Protein AF-A0A348WJP6-F1 (afdb_monomer_lite)

Structure (mmCIF, N/CA/C/O backbone):
data_AF-A0A348WJP6-F1
#
_entry.id   AF-A0A348WJP6-F1
#
loop_
_atom_site.group_PDB
_atom_site.id
_atom_site.type_symbol
_atom_site.label_atom_id
_atom_site.label_alt_id
_atom_site.label_comp_id
_atom_site.label_asym_id
_atom_site.label_entity_id
_atom_site.label_seq_id
_atom_site.pdbx_PDB_ins_code
_atom_site.Cartn_x
_atom_site.Cartn_y
_atom_site.Cartn_z
_atom_site.occupancy
_atom_site.B_iso_or_equiv
_atom_site.auth_seq_id
_atom_site.auth_comp_id
_atom_site.auth_asym_id
_atom_site.auth_atom_id
_atom_site.pdbx_PDB_model_num
ATOM 1 N N . MET A 1 1 ? -25.551 71.696 68.603 1.00 40.72 1 MET A N 1
ATOM 2 C CA . MET A 1 1 ? -26.224 71.829 67.290 1.00 40.72 1 MET A CA 1
ATOM 3 C C . MET A 1 1 ? -25.153 71.958 66.211 1.00 40.72 1 MET A C 1
ATOM 5 O O . MET A 1 1 ? -24.227 72.723 66.429 1.00 40.72 1 MET A O 1
ATOM 9 N N . SER A 1 2 ? -25.320 71.243 65.086 1.00 38.78 2 SER A N 1
ATOM 10 C CA . SER A 1 2 ? -24.486 71.235 63.856 1.00 38.78 2 SER A CA 1
ATOM 11 C C . SER A 1 2 ? -23.159 70.443 63.947 1.00 38.78 2 SER A C 1
ATOM 13 O O . SER A 1 2 ? -22.250 70.861 64.647 1.00 38.78 2 SER A O 1
ATOM 15 N N . ASN A 1 3 ? -23.110 69.183 63.471 1.00 37.75 3 ASN A N 1
ATOM 16 C CA . ASN A 1 3 ? -22.745 68.707 62.107 1.00 37.75 3 ASN A CA 1
ATOM 17 C C . ASN A 1 3 ? -21.237 68.905 61.794 1.00 37.75 3 ASN A C 1
ATOM 19 O O . ASN A 1 3 ? -20.734 70.009 61.925 1.00 37.75 3 ASN A O 1
ATOM 23 N N . LYS A 1 4 ? -20.449 67.917 61.336 1.00 40.78 4 LYS A N 1
ATOM 24 C CA . LYS A 1 4 ? -20.684 67.044 60.173 1.00 40.78 4 LYS A CA 1
ATOM 25 C C . LYS A 1 4 ? -19.886 65.731 60.226 1.00 40.78 4 LYS A C 1
ATOM 27 O O . LYS A 1 4 ? -18.738 65.683 60.654 1.00 40.78 4 LYS A O 1
ATOM 32 N N . THR A 1 5 ? -20.540 64.714 59.685 1.00 41.31 5 THR A N 1
ATOM 33 C CA . THR A 1 5 ? -20.134 63.339 59.389 1.00 41.31 5 THR A CA 1
ATOM 34 C C . THR A 1 5 ? -19.024 63.260 58.331 1.00 41.31 5 THR A C 1
ATOM 36 O O . THR A 1 5 ? -19.111 63.908 57.289 1.00 41.31 5 THR A O 1
ATOM 39 N N . VAL A 1 6 ? -18.017 62.416 58.568 1.00 42.09 6 VAL A N 1
ATOM 40 C CA . VAL A 1 6 ? -17.007 61.996 57.582 1.00 42.09 6 VAL A CA 1
ATOM 41 C C . VAL A 1 6 ? -17.571 60.805 56.801 1.00 42.09 6 VAL A C 1
ATOM 43 O O . VAL A 1 6 ? -17.896 59.779 57.393 1.00 42.09 6 VAL A O 1
ATOM 46 N N . SER A 1 7 ? -17.724 60.945 55.481 1.00 39.12 7 SER A N 1
ATOM 47 C CA . SER A 1 7 ? -18.089 59.835 54.588 1.00 39.12 7 SER A CA 1
ATOM 48 C C . SER A 1 7 ? -16.844 59.028 54.230 1.00 39.12 7 SER A C 1
ATOM 50 O O . SER A 1 7 ? -15.931 59.544 53.590 1.00 39.12 7 SER A O 1
ATOM 52 N N . ILE A 1 8 ? -16.817 57.760 54.636 1.00 44.62 8 ILE A N 1
ATOM 53 C CA . ILE A 1 8 ? -15.826 56.771 54.205 1.00 44.62 8 ILE A CA 1
ATOM 54 C C . ILE A 1 8 ? -16.358 56.129 52.920 1.00 44.62 8 ILE A C 1
ATOM 56 O O . ILE A 1 8 ? -17.394 55.467 52.932 1.00 44.62 8 ILE A O 1
ATOM 60 N N . PHE A 1 9 ? -15.658 56.339 51.805 1.00 39.28 9 PHE A N 1
ATOM 61 C CA . PHE A 1 9 ? -15.912 55.627 50.554 1.00 39.28 9 PHE A CA 1
ATOM 62 C C . PHE A 1 9 ? -15.409 54.182 50.680 1.00 39.28 9 PHE A C 1
ATOM 64 O O . PHE A 1 9 ? -14.205 53.937 50.722 1.00 39.28 9 PHE A O 1
ATOM 71 N N . LEU A 1 10 ? -16.333 53.220 50.728 1.00 41.59 10 LEU A N 1
ATOM 72 C CA . LEU A 1 10 ? -16.047 51.809 50.471 1.00 41.59 10 LEU A CA 1
ATOM 73 C C . LEU A 1 10 ? -15.935 51.600 48.956 1.00 41.59 10 LEU A C 1
ATOM 75 O O . LEU A 1 10 ? -16.920 51.731 48.233 1.00 41.59 10 LEU A O 1
ATOM 79 N N . ILE A 1 11 ? -14.737 51.263 48.482 1.00 42.12 11 ILE A N 1
ATOM 80 C CA . ILE A 1 11 ? -14.519 50.741 47.130 1.00 42.12 11 ILE A CA 1
ATOM 81 C C . ILE A 1 11 ? -14.839 49.238 47.177 1.00 42.12 11 ILE A C 1
ATOM 83 O O . ILE A 1 11 ? -14.175 48.518 47.927 1.00 42.12 11 ILE A O 1
ATOM 87 N N . PRO A 1 12 ? -15.811 48.717 46.408 1.00 44.50 12 PRO A N 1
ATOM 88 C CA . PRO A 1 12 ? -15.957 47.279 46.268 1.00 44.50 12 PRO A CA 1
ATOM 89 C C . PRO A 1 12 ? -14.824 46.753 45.381 1.00 44.50 12 PRO A C 1
ATOM 91 O O . PRO A 1 12 ? -14.693 47.140 44.220 1.00 44.50 12 PRO A O 1
ATOM 94 N N . ALA A 1 13 ? -14.010 45.852 45.929 1.00 42.88 13 ALA A N 1
ATOM 95 C CA . ALA A 1 13 ? -13.076 45.047 45.159 1.00 42.88 13 ALA A CA 1
ATOM 96 C C . ALA A 1 13 ? -13.873 44.105 44.243 1.00 42.88 13 ALA A C 1
ATOM 98 O O . ALA A 1 13 ? -14.418 43.094 44.687 1.00 42.88 13 ALA A O 1
ATOM 99 N N . ILE A 1 14 ? -13.965 44.447 42.959 1.00 48.62 14 ILE A N 1
ATOM 100 C CA . ILE A 1 14 ? -14.489 43.548 41.929 1.00 48.62 14 ILE A CA 1
ATOM 101 C C . ILE A 1 14 ? -13.387 42.530 41.629 1.00 48.62 14 ILE A C 1
ATOM 103 O O . ILE A 1 14 ? -12.455 42.794 40.872 1.00 48.62 14 ILE A O 1
ATOM 107 N N . ILE A 1 15 ? -13.482 41.359 42.256 1.00 49.34 15 ILE A N 1
ATOM 108 C CA . ILE A 1 15 ? -12.686 40.189 41.892 1.00 49.34 15 ILE A CA 1
ATOM 109 C C . ILE A 1 15 ? -13.253 39.672 40.565 1.00 49.34 15 ILE A C 1
ATOM 111 O O . ILE A 1 15 ? -14.262 38.970 40.536 1.00 49.34 15 ILE A O 1
ATOM 115 N N . ILE A 1 16 ? -12.617 40.038 39.451 1.00 50.44 16 ILE A N 1
ATOM 116 C CA . ILE A 1 16 ? -12.867 39.407 38.153 1.00 50.44 16 ILE A CA 1
ATOM 117 C C . ILE A 1 16 ? -12.244 38.009 38.219 1.00 50.44 16 ILE A C 1
ATOM 119 O O . ILE A 1 16 ? -11.072 37.813 37.905 1.00 50.44 16 ILE A O 1
ATOM 123 N N . ILE A 1 17 ? -13.027 37.025 38.664 1.00 53.38 17 ILE A N 1
ATOM 124 C CA . ILE A 1 17 ? -12.705 35.611 38.466 1.00 53.38 17 ILE A CA 1
ATOM 125 C C . ILE A 1 17 ? -12.903 35.342 36.974 1.00 53.38 17 ILE A C 1
ATOM 127 O O . ILE A 1 17 ? -14.001 35.029 36.516 1.00 53.38 17 ILE A O 1
ATOM 131 N N . GLY A 1 18 ? -11.838 35.529 36.197 1.00 45.06 18 GLY A N 1
ATOM 132 C CA . GLY A 1 18 ? -11.776 35.095 34.811 1.00 45.06 18 GLY A CA 1
ATOM 133 C C . GLY A 1 18 ? -11.875 33.575 34.759 1.00 45.06 18 GLY A C 1
ATOM 134 O O . GLY A 1 18 ? -10.868 32.880 34.877 1.00 45.06 18 GLY A O 1
ATOM 135 N N . LEU A 1 19 ? -13.092 33.053 34.598 1.00 48.59 19 LEU A N 1
ATOM 136 C CA . LEU A 1 19 ? -13.308 31.673 34.186 1.00 48.59 19 LEU A CA 1
ATOM 137 C C . LEU A 1 19 ? -12.695 31.512 32.788 1.00 48.59 19 LEU A C 1
ATOM 139 O O . LEU A 1 19 ? -13.303 31.863 31.777 1.00 48.59 19 LEU A O 1
ATOM 143 N N . LEU A 1 20 ? -11.479 30.970 32.725 1.00 51.31 20 LEU A N 1
ATOM 144 C CA . LEU A 1 20 ? -10.947 30.348 31.519 1.00 51.31 20 LEU A CA 1
ATOM 145 C C . LEU A 1 20 ? -11.799 29.108 31.239 1.00 51.31 20 LEU A C 1
ATOM 147 O O . LEU A 1 20 ? -11.463 27.995 31.641 1.00 51.31 20 LEU A O 1
ATOM 151 N N . ILE A 1 21 ? -12.937 29.299 30.571 1.00 58.16 21 ILE A N 1
ATOM 152 C CA . ILE A 1 21 ? -13.672 28.195 29.964 1.00 58.16 21 ILE A CA 1
ATOM 153 C C . ILE A 1 21 ? -12.814 27.740 28.786 1.00 58.16 21 ILE A C 1
ATOM 155 O O . ILE A 1 21 ? -12.935 28.242 27.669 1.00 58.16 21 ILE A O 1
ATOM 159 N N . VAL A 1 22 ? -11.899 26.805 29.047 1.00 56.25 22 VAL A N 1
ATOM 160 C CA . VAL A 1 22 ? -11.276 26.005 27.996 1.00 56.25 22 VAL A CA 1
ATOM 161 C C . VAL A 1 22 ? -12.412 25.188 27.394 1.00 56.25 22 VAL A C 1
ATOM 163 O O . VAL A 1 22 ? -12.777 24.130 27.904 1.00 56.25 22 VAL A O 1
ATOM 166 N N . SER A 1 23 ? -13.047 25.725 26.356 1.00 55.03 23 SER A N 1
ATOM 167 C CA . SER A 1 23 ? -14.042 24.988 25.595 1.00 55.03 23 SER A CA 1
ATOM 168 C C . SER A 1 23 ? -13.331 23.785 24.980 1.00 55.03 23 SER A C 1
ATOM 170 O O . SER A 1 23 ? -12.490 23.906 24.091 1.00 55.03 23 SER A O 1
ATOM 172 N N . GLN A 1 24 ? -13.613 22.597 25.513 1.00 64.19 24 GLN A N 1
ATOM 173 C CA . GLN A 1 24 ? -13.181 21.355 24.8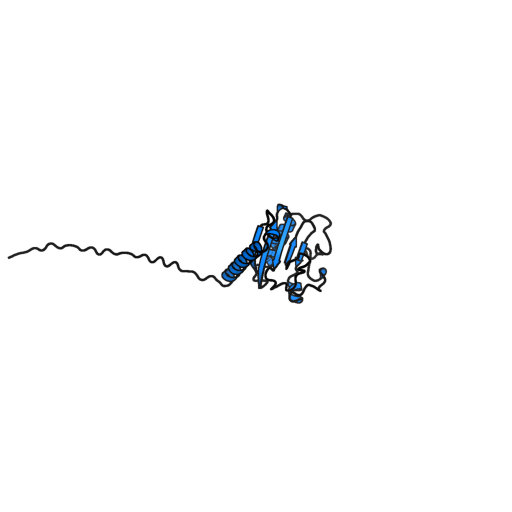92 1.00 64.19 24 GLN A CA 1
ATOM 174 C C . GLN A 1 24 ? -13.984 21.209 23.601 1.00 64.19 24 GLN A C 1
ATOM 176 O O . GLN A 1 24 ? -15.114 20.728 23.619 1.00 64.19 24 GLN A O 1
ATOM 181 N N . ILE A 1 25 ? -13.429 21.684 22.483 1.00 68.25 25 ILE A N 1
ATOM 182 C CA . ILE A 1 25 ? -14.035 21.477 21.169 1.00 68.25 25 ILE A CA 1
ATOM 183 C C . ILE A 1 25 ? -14.101 19.957 20.950 1.00 68.25 25 ILE A C 1
ATOM 185 O O . ILE A 1 25 ? -13.053 19.298 20.955 1.00 68.25 25 ILE A O 1
ATOM 189 N N . PRO A 1 26 ? -15.299 19.368 20.791 1.00 75.19 26 PRO A N 1
ATOM 190 C CA . PRO A 1 26 ? -15.422 17.936 20.591 1.00 75.19 26 PRO A CA 1
ATOM 191 C C . PRO A 1 26 ? -14.748 17.550 19.272 1.00 75.19 26 PRO A C 1
ATOM 193 O O . PRO A 1 26 ? -15.004 18.145 18.226 1.00 75.19 26 PRO A O 1
ATOM 196 N N . LEU A 1 27 ? -13.877 16.539 19.319 1.00 80.44 27 LEU A N 1
ATOM 197 C CA . LEU A 1 27 ? -13.242 16.015 18.112 1.00 80.44 27 LEU A CA 1
ATOM 198 C C . LEU A 1 27 ? -14.301 15.456 17.159 1.00 80.44 27 LEU A C 1
ATOM 200 O O . LEU A 1 27 ? -15.154 14.651 17.548 1.00 80.44 27 LEU A O 1
ATOM 204 N N . THR A 1 28 ? -14.182 15.815 15.885 1.00 89.50 28 THR A N 1
ATOM 205 C CA . THR A 1 28 ? -14.976 15.218 14.807 1.00 89.50 28 THR A CA 1
ATOM 206 C C . THR A 1 28 ? -14.740 13.703 14.736 1.00 89.50 28 THR A C 1
ATOM 208 O O . THR A 1 28 ? -13.708 13.189 15.180 1.00 89.50 28 THR A O 1
ATOM 211 N N . GLN A 1 29 ? -15.677 12.949 14.154 1.00 89.62 29 GLN A N 1
ATOM 212 C CA . GLN A 1 29 ? -15.528 11.497 13.983 1.00 89.62 29 GLN A CA 1
ATOM 213 C C . GLN A 1 29 ? -14.237 11.127 13.238 1.00 89.62 29 GLN A C 1
ATOM 215 O O . GLN A 1 29 ? -13.501 10.262 13.704 1.00 89.62 29 GLN A O 1
ATOM 220 N N . ALA A 1 30 ? -13.909 11.838 12.154 1.00 86.00 30 ALA A N 1
ATOM 221 C CA . ALA A 1 30 ? -12.680 11.613 11.394 1.00 86.00 30 ALA A CA 1
ATOM 222 C C . ALA A 1 30 ? -11.418 11.824 12.248 1.00 86.00 30 ALA A C 1
ATOM 224 O O . ALA A 1 30 ? -10.486 11.025 12.191 1.00 86.00 30 ALA A O 1
ATOM 225 N N . GLN A 1 31 ? -11.394 12.857 13.097 1.00 90.00 31 GLN A N 1
ATOM 226 C CA . GLN A 1 31 ? -10.271 13.083 14.008 1.00 90.00 31 GLN A CA 1
ATOM 227 C C . GLN A 1 31 ? -10.171 11.997 15.088 1.00 90.00 31 GLN A C 1
ATOM 229 O O . GLN A 1 31 ? -9.065 11.585 15.436 1.00 90.00 31 GLN A O 1
ATOM 234 N N . ARG A 1 32 ? -11.307 11.505 15.602 1.00 92.19 32 ARG A N 1
ATOM 235 C CA . ARG A 1 32 ? -11.330 10.392 16.566 1.00 92.19 32 ARG A CA 1
ATOM 236 C C . ARG A 1 32 ? -10.785 9.103 15.952 1.00 92.19 32 ARG A C 1
ATOM 238 O O . ARG A 1 32 ? -9.942 8.465 16.576 1.00 92.19 32 ARG A O 1
ATOM 245 N N . LEU A 1 33 ? -11.208 8.763 14.734 1.00 93.81 33 LEU A N 1
ATOM 246 C CA . LEU A 1 33 ? -10.711 7.592 14.004 1.00 93.81 33 LEU A CA 1
ATOM 247 C C . LEU A 1 33 ? -9.209 7.707 13.723 1.00 93.81 33 LEU A C 1
ATOM 249 O O . LEU A 1 33 ? -8.458 6.794 14.060 1.00 93.81 33 LEU A O 1
ATOM 253 N N . ASN A 1 34 ? -8.749 8.861 13.228 1.00 94.69 34 ASN A N 1
ATOM 254 C CA . ASN A 1 34 ? -7.323 9.126 13.016 1.00 94.69 34 ASN A CA 1
ATOM 255 C C . ASN A 1 34 ? -6.505 8.948 14.298 1.00 94.69 34 ASN A C 1
ATOM 257 O O . ASN A 1 34 ? -5.502 8.235 14.295 1.00 94.69 34 ASN A O 1
ATOM 261 N N . LYS A 1 35 ? -6.952 9.540 15.411 1.00 95.31 35 LYS A N 1
ATOM 262 C CA . LYS A 1 35 ? -6.298 9.373 16.714 1.00 95.31 35 LYS A CA 1
ATOM 263 C C . LYS A 1 35 ? -6.269 7.901 17.139 1.00 95.31 35 LYS A C 1
ATOM 265 O O . LYS A 1 35 ? -5.247 7.432 17.629 1.00 95.31 35 LYS A O 1
ATOM 270 N N . GLY A 1 36 ? -7.359 7.166 16.917 1.00 95.69 36 GLY A N 1
ATOM 271 C CA . GLY A 1 36 ? -7.436 5.728 17.174 1.00 95.69 36 GLY A CA 1
ATOM 272 C C . GLY A 1 36 ? -6.403 4.927 16.376 1.00 95.69 36 GLY A C 1
ATOM 273 O O . GLY A 1 36 ? -5.676 4.123 16.957 1.00 95.69 36 GLY A O 1
ATOM 274 N N . CYS A 1 37 ? -6.277 5.190 15.073 1.00 95.75 37 CYS A N 1
ATOM 275 C CA . CYS A 1 37 ? -5.280 4.541 14.219 1.00 95.75 37 CYS A CA 1
ATOM 276 C C . CYS A 1 37 ? -3.844 4.894 14.625 1.00 95.75 37 CYS A C 1
ATOM 278 O O . CYS A 1 37 ? -2.985 4.016 14.645 1.00 95.75 37 CYS A O 1
ATOM 280 N N . GLN A 1 38 ? -3.585 6.145 15.015 1.00 95.44 38 GLN A N 1
ATOM 281 C CA . GLN A 1 38 ? -2.279 6.566 15.528 1.00 95.44 38 GLN A CA 1
ATOM 282 C C . GLN A 1 38 ? -1.902 5.842 16.821 1.00 95.44 38 GLN A C 1
ATOM 284 O O . GLN A 1 38 ? -0.771 5.376 16.951 1.00 95.44 38 GLN A O 1
ATOM 289 N N . THR A 1 39 ? -2.834 5.722 17.770 1.00 95.31 39 THR A N 1
ATOM 290 C CA . THR A 1 39 ? -2.608 4.962 19.007 1.00 95.31 39 THR A CA 1
ATOM 291 C C . THR A 1 39 ? -2.356 3.489 18.698 1.00 95.31 39 THR A C 1
ATOM 293 O O . THR A 1 39 ? -1.337 2.945 19.116 1.00 95.31 39 THR A O 1
ATOM 296 N N . PHE A 1 40 ? -3.218 2.865 17.891 1.00 91.44 40 PHE A N 1
ATOM 297 C CA . PHE A 1 40 ? -3.061 1.463 17.504 1.00 91.44 40 PHE A CA 1
ATOM 298 C C . PHE A 1 40 ? -1.726 1.194 16.794 1.00 91.44 40 PHE A C 1
ATOM 300 O O . PHE A 1 40 ? -1.065 0.202 17.089 1.00 91.44 40 PHE A O 1
ATOM 307 N N . GLY A 1 41 ? -1.308 2.085 15.891 1.00 88.69 41 GLY A N 1
ATOM 308 C CA . GLY A 1 41 ? -0.028 1.993 15.192 1.00 88.69 41 GLY A CA 1
ATOM 309 C C . GLY A 1 41 ? 1.176 2.070 16.131 1.00 88.69 41 GLY A C 1
ATOM 310 O O . GLY A 1 41 ? 2.092 1.255 16.031 1.00 88.69 41 GLY A O 1
ATOM 311 N N . LYS A 1 42 ? 1.153 2.984 17.111 1.00 88.19 42 LYS A N 1
ATOM 312 C CA . LYS A 1 42 ? 2.189 3.057 18.157 1.00 88.19 42 LYS A CA 1
ATOM 313 C C . LYS A 1 42 ? 2.270 1.762 18.969 1.00 88.19 42 LYS A C 1
ATOM 315 O O . LYS A 1 42 ? 3.369 1.267 19.215 1.00 88.19 42 LYS A O 1
ATOM 320 N N . ASP A 1 43 ? 1.126 1.187 19.333 1.00 88.31 43 ASP A N 1
ATOM 321 C CA . ASP A 1 43 ? 1.072 -0.090 20.055 1.00 88.31 43 ASP A CA 1
ATOM 322 C C . ASP A 1 43 ? 1.546 -1.267 19.191 1.00 88.31 43 ASP A C 1
ATOM 324 O O . ASP A 1 43 ? 2.162 -2.209 19.695 1.00 88.31 43 ASP A O 1
ATOM 328 N N . LEU A 1 44 ? 1.278 -1.232 17.882 1.00 85.12 44 LEU A N 1
ATOM 329 C CA . LEU A 1 44 ? 1.773 -2.221 16.927 1.00 85.12 44 LEU A CA 1
ATOM 330 C C . LEU A 1 44 ? 3.304 -2.186 16.839 1.00 85.12 44 LEU A C 1
ATOM 332 O O . LEU A 1 44 ? 3.930 -3.237 16.985 1.00 85.12 44 LEU A O 1
ATOM 336 N N . ILE A 1 45 ? 3.895 -0.993 16.688 1.00 84.31 45 ILE A N 1
ATOM 337 C CA . ILE A 1 45 ? 5.352 -0.789 16.706 1.00 84.31 45 ILE A CA 1
ATOM 338 C C . ILE A 1 45 ? 5.946 -1.296 18.015 1.00 84.31 45 ILE A C 1
ATOM 340 O O . ILE A 1 45 ? 6.948 -2.000 17.997 1.00 84.31 45 ILE A O 1
ATOM 344 N N . LYS A 1 46 ? 5.342 -0.944 19.156 1.00 86.38 46 LYS A N 1
ATOM 345 C CA . LYS A 1 46 ? 5.844 -1.357 20.470 1.00 86.38 46 LYS A CA 1
ATOM 346 C C . LYS A 1 46 ? 5.906 -2.881 20.601 1.00 86.38 46 LYS A C 1
ATOM 348 O O . LYS A 1 46 ? 6.867 -3.393 21.163 1.00 86.38 46 LYS A O 1
ATOM 353 N N . ARG A 1 47 ? 4.891 -3.590 20.095 1.00 82.44 47 ARG A N 1
ATOM 354 C CA . ARG A 1 47 ? 4.811 -5.060 20.147 1.00 82.44 47 ARG A CA 1
ATOM 355 C C . ARG A 1 47 ? 5.763 -5.755 19.177 1.00 82.44 47 ARG A C 1
ATOM 357 O O . ARG A 1 47 ? 6.266 -6.818 19.505 1.00 82.44 47 ARG A O 1
ATOM 364 N N . HIS A 1 48 ? 6.023 -5.150 18.023 1.00 79.56 48 HIS A N 1
ATOM 365 C CA . HIS A 1 48 ? 6.844 -5.735 16.957 1.00 79.56 48 HIS A CA 1
ATOM 366 C C . HIS A 1 48 ? 8.074 -4.873 16.677 1.00 79.56 48 HIS A C 1
ATOM 368 O O . HIS A 1 48 ? 8.402 -4.590 15.522 1.00 79.56 48 HIS A O 1
ATOM 374 N N . LYS A 1 49 ? 8.725 -4.409 17.748 1.00 76.00 49 LYS A N 1
ATOM 375 C CA . LYS A 1 49 ? 9.799 -3.416 17.680 1.00 76.00 49 LYS A CA 1
ATOM 376 C C . LYS A 1 49 ? 10.914 -3.858 16.733 1.00 76.00 49 LYS A C 1
ATOM 378 O O . LYS A 1 49 ? 11.302 -3.077 15.875 1.00 76.00 49 LYS A O 1
ATOM 383 N N . ASP A 1 50 ? 11.321 -5.119 16.808 1.00 70.94 50 ASP A N 1
ATOM 384 C CA . ASP A 1 50 ? 12.431 -5.661 16.015 1.00 70.94 50 ASP A CA 1
ATOM 385 C C . ASP A 1 50 ? 12.102 -5.787 14.516 1.00 70.94 50 ASP A C 1
ATOM 387 O O . ASP A 1 50 ? 12.987 -5.711 13.668 1.00 70.94 50 ASP A O 1
ATOM 391 N N . LEU A 1 51 ? 10.818 -5.928 14.168 1.00 66.81 51 LEU A N 1
ATOM 392 C CA . LEU A 1 51 ? 10.360 -6.049 12.778 1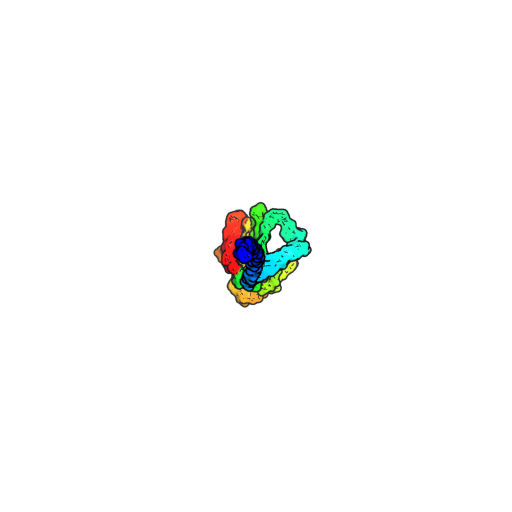.00 66.81 51 LEU A CA 1
ATOM 393 C C . LEU A 1 51 ? 10.066 -4.683 12.145 1.00 66.81 51 LEU A C 1
ATOM 395 O O . LEU A 1 51 ? 10.273 -4.480 10.945 1.00 66.81 51 LEU A O 1
ATOM 399 N N . LEU A 1 52 ? 9.556 -3.741 12.944 1.00 69.56 52 LEU A N 1
ATOM 400 C CA . LEU A 1 52 ? 9.025 -2.469 12.457 1.00 69.56 52 LEU A CA 1
ATOM 401 C C . LEU A 1 52 ? 9.956 -1.279 12.713 1.00 69.56 52 LEU A C 1
ATOM 403 O O . LEU A 1 52 ? 9.928 -0.333 11.928 1.00 69.56 52 LEU A O 1
ATOM 407 N N . GLN A 1 53 ? 10.819 -1.312 13.731 1.00 65.88 53 GLN A N 1
ATOM 408 C CA . GLN A 1 53 ? 11.861 -0.299 13.947 1.00 65.88 53 GLN A CA 1
ATOM 409 C C . GLN A 1 53 ? 13.179 -0.731 13.298 1.00 65.88 53 GLN A C 1
ATOM 411 O O . GLN A 1 53 ? 14.160 -1.008 13.978 1.00 65.88 53 GLN A O 1
ATOM 416 N N . LYS A 1 54 ? 13.220 -0.758 11.960 1.00 64.25 54 LYS A N 1
ATOM 417 C CA . LYS A 1 54 ? 14.507 -0.650 11.255 1.00 64.25 54 LYS A CA 1
ATOM 418 C C . LYS A 1 54 ? 14.934 0.819 11.244 1.00 64.25 54 LYS A C 1
ATOM 420 O O . LYS A 1 54 ? 14.108 1.685 10.931 1.00 64.25 54 LYS A O 1
ATOM 425 N N . ASP A 1 55 ? 16.200 1.077 11.566 1.00 57.47 55 ASP A N 1
ATOM 426 C CA . ASP A 1 55 ? 16.776 2.423 11.588 1.00 57.47 55 ASP A CA 1
ATOM 427 C C . ASP A 1 55 ? 16.506 3.158 10.262 1.00 57.47 55 ASP A C 1
ATOM 429 O O . ASP A 1 55 ? 16.724 2.620 9.175 1.00 57.47 55 ASP A O 1
ATOM 433 N N . ASN A 1 56 ? 16.027 4.404 10.372 1.00 68.75 56 ASN A N 1
ATOM 434 C CA . ASN A 1 56 ? 15.732 5.365 9.290 1.00 68.75 56 ASN A CA 1
ATOM 435 C C . ASN A 1 56 ? 14.380 5.260 8.560 1.00 68.75 56 ASN A C 1
ATOM 437 O O . ASN A 1 56 ? 14.138 6.032 7.629 1.00 68.75 56 ASN A O 1
ATOM 441 N N . ASN A 1 57 ? 13.464 4.388 8.986 1.00 82.56 57 ASN A N 1
ATOM 442 C CA . ASN A 1 57 ? 12.130 4.342 8.381 1.00 82.56 57 ASN A CA 1
ATOM 443 C C . ASN A 1 57 ? 11.199 5.412 8.968 1.00 82.56 57 ASN A C 1
ATOM 445 O O . ASN A 1 57 ? 10.937 5.430 10.171 1.00 82.56 57 ASN A O 1
ATOM 449 N N . ARG A 1 58 ? 10.626 6.265 8.114 1.00 89.88 58 ARG A N 1
ATOM 450 C CA . ARG A 1 58 ? 9.514 7.150 8.487 1.00 89.88 58 ARG A CA 1
ATOM 451 C C . ARG A 1 58 ? 8.219 6.356 8.445 1.00 89.88 58 ARG A C 1
ATOM 453 O O . ARG A 1 58 ? 7.986 5.617 7.494 1.00 89.88 58 ARG A O 1
ATOM 460 N N . GLN A 1 59 ? 7.382 6.506 9.467 1.00 90.94 59 GLN A N 1
ATOM 461 C CA . GLN A 1 59 ? 6.097 5.815 9.570 1.00 90.94 59 GLN A CA 1
ATOM 462 C C . GLN A 1 59 ? 5.012 6.804 9.980 1.00 90.94 59 GLN A C 1
ATOM 464 O O . GLN A 1 59 ? 5.186 7.563 10.933 1.00 90.94 59 GLN A O 1
ATOM 469 N N . ASN A 1 60 ? 3.892 6.781 9.267 1.00 93.69 60 ASN A N 1
ATOM 470 C CA . ASN A 1 60 ? 2.708 7.562 9.579 1.00 93.69 60 ASN A CA 1
ATOM 471 C C . ASN A 1 60 ? 1.482 6.651 9.609 1.00 93.69 60 ASN A C 1
ATOM 473 O O . ASN A 1 60 ? 1.271 5.858 8.695 1.00 93.69 60 ASN A O 1
ATOM 477 N N . PHE A 1 61 ? 0.665 6.796 10.646 1.00 94.25 61 PHE A N 1
ATOM 478 C CA . PHE A 1 61 ? -0.559 6.028 10.831 1.00 94.25 61 PHE A CA 1
ATOM 479 C C . PHE A 1 61 ? -1.756 6.959 10.734 1.00 94.25 61 PHE A C 1
ATOM 481 O O . PHE A 1 61 ? -1.797 7.994 11.403 1.00 94.25 61 PHE A O 1
ATOM 488 N N . PHE A 1 62 ? -2.741 6.582 9.931 1.00 96.38 62 PHE A N 1
ATOM 489 C CA . PHE A 1 62 ? -3.953 7.369 9.739 1.00 96.38 62 PHE A CA 1
ATOM 490 C C . PHE A 1 62 ? -5.132 6.469 9.385 1.00 96.38 62 PHE A C 1
ATOM 492 O O . PHE A 1 62 ? -4.964 5.299 9.051 1.00 96.38 62 PHE A O 1
ATOM 499 N N . TYR A 1 63 ? -6.336 7.011 9.500 1.00 97.19 63 TYR A N 1
ATOM 500 C CA . TYR A 1 63 ? -7.545 6.374 9.011 1.00 97.19 63 TYR A CA 1
ATOM 501 C C . TYR A 1 63 ? -7.792 6.814 7.563 1.00 97.19 63 TYR A C 1
ATOM 503 O O . TYR A 1 63 ? -7.857 8.013 7.284 1.00 97.19 63 TYR A O 1
ATOM 511 N N . SER A 1 64 ? -7.921 5.851 6.653 1.00 96.44 64 SER A N 1
ATOM 512 C CA . SER A 1 64 ? -8.312 6.081 5.263 1.00 96.44 64 SER A CA 1
ATOM 513 C C . SER A 1 64 ? -9.832 6.043 5.159 1.00 96.44 64 SER A C 1
ATOM 515 O O . SER A 1 64 ? -10.449 5.028 5.479 1.00 96.44 64 SER A O 1
ATOM 517 N N . LYS A 1 65 ? -10.440 7.134 4.678 1.00 94.50 65 LYS A N 1
ATOM 518 C CA . LYS A 1 65 ? -11.886 7.161 4.418 1.00 94.50 65 LYS A CA 1
ATOM 519 C C . LYS A 1 65 ? -12.254 6.332 3.190 1.00 94.50 65 LYS A C 1
ATOM 521 O O . LYS A 1 65 ? -13.277 5.661 3.218 1.00 94.50 65 LYS A O 1
ATOM 526 N N . ARG A 1 66 ? -11.426 6.363 2.136 1.00 95.25 66 ARG A N 1
ATOM 527 C CA . ARG A 1 66 ? -11.640 5.593 0.896 1.00 95.25 66 ARG A CA 1
ATOM 528 C C . ARG A 1 66 ? -11.687 4.085 1.142 1.00 95.25 66 ARG A C 1
ATOM 530 O O . ARG A 1 66 ? -12.417 3.385 0.444 1.00 95.25 66 ARG A O 1
ATOM 537 N N . LEU A 1 67 ? -10.894 3.604 2.095 1.00 95.25 67 LEU A N 1
ATOM 538 C CA . LEU A 1 67 ? -10.750 2.179 2.394 1.00 95.25 67 LEU A CA 1
ATOM 539 C C . LEU A 1 67 ? -11.494 1.745 3.664 1.00 95.25 67 LEU A C 1
ATOM 541 O O . LEU A 1 67 ? -11.524 0.556 3.959 1.00 95.25 67 LEU A O 1
ATOM 545 N N . ASP A 1 68 ? -12.033 2.693 4.438 1.00 94.31 68 ASP A N 1
ATOM 546 C CA . ASP A 1 68 ? -12.645 2.457 5.754 1.00 94.31 68 ASP A CA 1
ATOM 547 C C . ASP A 1 68 ? -11.761 1.606 6.699 1.00 94.31 68 ASP A C 1
ATOM 549 O O . ASP A 1 68 ? -12.191 0.651 7.350 1.00 94.31 68 ASP A O 1
ATOM 553 N N . THR A 1 69 ? -10.466 1.933 6.769 1.00 94.62 69 THR A N 1
ATOM 554 C CA . THR A 1 69 ? -9.498 1.181 7.585 1.00 94.62 69 THR A CA 1
ATOM 555 C C . THR A 1 69 ? -8.367 2.057 8.126 1.00 94.62 69 THR A C 1
ATOM 557 O O . THR A 1 69 ? -8.145 3.184 7.676 1.00 94.62 69 THR A O 1
ATOM 560 N N . CYS A 1 70 ? -7.621 1.538 9.106 1.00 94.75 70 CYS A N 1
ATOM 561 C CA . CYS A 1 70 ? -6.355 2.146 9.504 1.00 94.75 70 CYS A CA 1
ATOM 562 C C . CYS A 1 70 ? -5.243 1.718 8.551 1.00 94.75 70 CYS A C 1
ATOM 564 O O . CYS A 1 70 ? -5.036 0.531 8.304 1.00 94.75 70 CYS A O 1
ATOM 566 N N . VAL A 1 71 ? -4.465 2.700 8.120 1.00 95.12 71 VAL A N 1
ATOM 567 C CA . VAL A 1 71 ? -3.348 2.535 7.204 1.00 95.12 71 VAL A CA 1
ATOM 568 C C . VAL A 1 71 ? -2.049 2.941 7.888 1.00 95.12 71 VAL A C 1
ATOM 570 O O . VAL A 1 71 ? -1.999 3.916 8.644 1.00 95.12 71 VAL A O 1
ATOM 573 N N . MET A 1 72 ? -0.986 2.195 7.601 1.00 94.25 72 MET A N 1
ATOM 574 C CA . MET A 1 72 ? 0.391 2.610 7.847 1.00 94.25 72 MET A CA 1
ATOM 575 C C . MET A 1 72 ? 1.037 2.989 6.520 1.00 94.25 72 MET A C 1
ATOM 577 O O . MET A 1 72 ? 1.097 2.176 5.607 1.00 94.25 72 MET A O 1
ATOM 581 N N . ALA A 1 73 ? 1.564 4.201 6.433 1.00 95.25 73 ALA A N 1
ATOM 582 C CA . ALA A 1 73 ? 2.445 4.637 5.363 1.00 95.25 73 ALA A CA 1
ATOM 583 C C . ALA A 1 73 ? 3.883 4.634 5.888 1.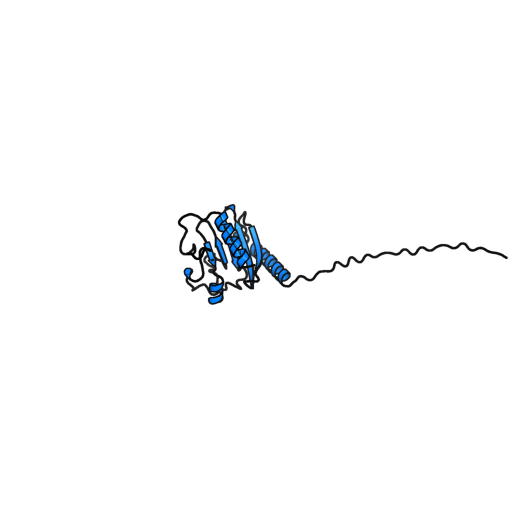00 95.25 73 ALA A C 1
ATOM 585 O O . ALA A 1 73 ? 4.191 5.326 6.860 1.00 95.25 73 ALA A O 1
ATOM 586 N N . LYS A 1 74 ? 4.753 3.843 5.268 1.00 93.38 74 LYS A N 1
ATOM 587 C CA . LYS A 1 74 ? 6.154 3.654 5.646 1.00 93.38 74 LYS A CA 1
ATOM 588 C C . LYS A 1 74 ? 7.055 4.044 4.482 1.00 93.38 74 LYS A C 1
ATOM 590 O O . LYS A 1 74 ? 6.786 3.675 3.343 1.00 93.38 74 LYS A O 1
ATOM 595 N N . SER A 1 75 ? 8.152 4.733 4.765 1.00 93.69 75 SER A N 1
ATOM 596 C CA . SER A 1 75 ? 9.166 5.031 3.758 1.00 93.69 75 SER A CA 1
ATOM 597 C C . SER A 1 75 ? 10.584 4.996 4.312 1.00 93.69 75 SER A C 1
ATOM 599 O O . SER A 1 75 ? 10.829 5.313 5.476 1.00 93.69 75 SER A O 1
ATOM 601 N N . SER A 1 76 ? 11.522 4.616 3.450 1.00 92.56 76 SER A N 1
ATOM 602 C CA . SER A 1 76 ? 12.957 4.578 3.687 1.00 92.56 76 SER A CA 1
ATOM 603 C C . SER A 1 76 ? 13.667 5.144 2.466 1.00 92.56 76 SER A C 1
ATOM 605 O O . SER A 1 76 ? 13.868 4.452 1.469 1.00 92.56 76 SER A O 1
ATOM 607 N N . GLU A 1 77 ? 14.047 6.419 2.517 1.00 89.50 77 GLU A N 1
ATOM 608 C CA . GLU A 1 77 ? 14.737 7.043 1.384 1.00 89.50 77 GLU A CA 1
ATOM 609 C C . GLU A 1 77 ? 16.092 6.369 1.126 1.00 89.50 77 GLU A C 1
ATOM 611 O O . GLU A 1 77 ? 16.445 6.115 -0.022 1.00 89.50 77 GLU A O 1
ATOM 616 N N . LEU A 1 78 ? 16.822 6.001 2.185 1.00 89.31 78 LEU A N 1
ATOM 617 C CA . LEU A 1 78 ? 18.126 5.342 2.075 1.00 89.31 78 LEU A CA 1
ATOM 618 C C . LEU A 1 78 ? 18.026 3.995 1.353 1.00 89.31 78 LEU A C 1
ATOM 620 O O . LEU A 1 78 ? 18.757 3.780 0.382 1.00 89.31 78 LEU A O 1
ATOM 624 N N . ASN A 1 79 ? 17.081 3.153 1.778 1.00 90.44 79 ASN A N 1
ATOM 625 C CA . ASN A 1 79 ? 16.887 1.804 1.240 1.00 90.44 79 ASN A CA 1
ATOM 626 C C . ASN A 1 79 ? 16.041 1.781 -0.042 1.00 90.44 79 ASN A C 1
ATOM 628 O O . ASN A 1 79 ? 15.917 0.733 -0.664 1.00 90.44 79 ASN A O 1
ATOM 632 N N . ASN A 1 80 ? 15.490 2.929 -0.452 1.00 94.69 80 ASN A N 1
ATOM 633 C CA . ASN A 1 80 ? 14.485 3.023 -1.505 1.00 94.69 80 ASN A CA 1
ATOM 634 C C . ASN A 1 80 ? 13.282 2.100 -1.251 1.00 94.69 80 ASN A C 1
ATOM 636 O O . ASN A 1 80 ? 12.850 1.416 -2.157 1.00 94.69 80 ASN A O 1
ATOM 640 N N . GLU A 1 81 ? 12.751 2.058 -0.031 1.00 93.94 81 GLU A N 1
ATOM 641 C CA . GLU A 1 81 ? 11.567 1.248 0.287 1.00 93.94 81 GLU A CA 1
ATOM 642 C C . GLU A 1 81 ? 10.384 2.161 0.598 1.00 93.94 81 GLU A C 1
ATOM 644 O O . GLU A 1 81 ? 10.482 3.032 1.465 1.00 93.94 81 GLU A O 1
ATOM 649 N N . TRP A 1 82 ? 9.253 1.956 -0.068 1.00 96.19 82 TRP A N 1
ATOM 650 C CA . TRP A 1 82 ? 8.056 2.782 0.095 1.00 96.19 82 TRP A CA 1
ATOM 651 C C . TRP A 1 82 ? 6.832 1.884 0.153 1.00 96.19 82 TRP A C 1
ATOM 653 O O . TRP A 1 82 ? 6.561 1.174 -0.805 1.00 96.19 82 TRP A O 1
ATOM 663 N N . GLY A 1 83 ? 6.089 1.902 1.257 1.00 94.88 83 GLY A N 1
ATOM 664 C CA . GLY A 1 83 ? 5.010 0.946 1.483 1.00 94.88 83 GLY A CA 1
ATOM 665 C C . GLY A 1 83 ? 3.787 1.543 2.164 1.00 94.88 83 GLY A C 1
ATOM 666 O O . GLY A 1 83 ? 3.901 2.400 3.041 1.00 94.88 83 GLY A O 1
ATOM 667 N N . ILE A 1 84 ? 2.610 1.069 1.774 1.00 95.88 84 ILE A N 1
ATOM 668 C CA . ILE A 1 84 ? 1.315 1.435 2.342 1.00 95.88 84 ILE A CA 1
ATOM 669 C C . ILE A 1 84 ? 0.587 0.144 2.696 1.00 95.88 84 ILE A C 1
ATOM 671 O O . ILE A 1 84 ? 0.424 -0.733 1.850 1.00 95.88 84 ILE A O 1
ATOM 675 N N . TYR A 1 85 ? 0.145 0.043 3.945 1.00 93.00 85 TYR A N 1
ATOM 676 C CA . TYR A 1 85 ? -0.323 -1.207 4.533 1.00 93.00 85 TYR A CA 1
ATOM 677 C C . TYR A 1 85 ? -1.682 -1.007 5.208 1.00 93.00 85 TYR A C 1
ATOM 679 O O . TYR A 1 85 ? -1.822 -0.099 6.032 1.00 93.00 85 TYR A O 1
ATOM 687 N N . ASP A 1 86 ? -2.653 -1.873 4.919 1.00 92.88 86 ASP A N 1
ATOM 688 C CA . ASP A 1 86 ? -3.869 -2.031 5.723 1.00 92.88 86 ASP A CA 1
ATOM 689 C C . ASP A 1 86 ? -3.523 -2.789 7.011 1.00 92.88 86 ASP A C 1
ATOM 691 O O . ASP A 1 86 ? -3.402 -4.015 7.040 1.00 92.88 86 ASP A O 1
ATOM 695 N N . ILE A 1 87 ? -3.346 -2.045 8.100 1.00 89.00 87 ILE A N 1
ATOM 696 C CA . ILE A 1 87 ? -2.892 -2.608 9.379 1.00 89.00 87 ILE A CA 1
ATOM 697 C C . ILE A 1 87 ? -4.033 -3.120 10.258 1.00 89.00 87 ILE A C 1
ATOM 699 O O . ILE A 1 87 ? -3.773 -3.739 11.292 1.00 89.00 87 ILE A O 1
ATOM 703 N N . LYS A 1 88 ? -5.287 -2.834 9.894 1.00 88.88 88 LYS A N 1
ATOM 704 C CA . LYS A 1 88 ? -6.467 -3.377 10.582 1.00 88.88 88 LYS A CA 1
ATOM 705 C C . LYS A 1 88 ? -7.073 -4.569 9.855 1.00 88.88 88 LYS A C 1
ATOM 707 O O . LYS A 1 88 ? -7.821 -5.296 10.499 1.00 88.88 88 LYS A O 1
ATOM 712 N N . ARG A 1 89 ? -6.694 -4.801 8.591 1.00 86.94 89 ARG A N 1
ATOM 713 C CA . ARG A 1 89 ? -7.192 -5.895 7.741 1.00 86.94 89 ARG A CA 1
ATOM 714 C C . ARG A 1 89 ? -8.704 -5.840 7.522 1.00 86.94 89 ARG A C 1
ATOM 716 O O . ARG A 1 89 ? -9.361 -6.866 7.366 1.00 86.94 89 ARG A O 1
ATOM 723 N N . ASN A 1 90 ? -9.259 -4.631 7.538 1.00 88.94 90 ASN A N 1
ATOM 724 C CA . ASN A 1 90 ? -10.670 -4.425 7.224 1.00 88.94 90 ASN A CA 1
ATOM 725 C C . ASN A 1 90 ? -10.895 -4.376 5.708 1.00 88.94 90 ASN A C 1
ATOM 727 O O . ASN A 1 90 ? -11.973 -4.738 5.246 1.00 88.94 90 ASN A O 1
ATOM 731 N N . TYR A 1 91 ? -9.885 -3.934 4.951 1.00 92.62 91 TYR A N 1
ATOM 732 C CA . TYR A 1 91 ? -9.939 -3.805 3.501 1.00 92.62 91 TYR A CA 1
ATOM 733 C C . TYR A 1 91 ? -9.378 -5.052 2.810 1.00 92.62 91 TYR A C 1
ATOM 735 O O . TYR A 1 91 ? -10.026 -5.629 1.941 1.00 92.62 91 TYR A O 1
ATOM 743 N N . ILE A 1 92 ? -8.202 -5.517 3.242 1.00 90.69 92 ILE A N 1
ATOM 744 C CA . ILE A 1 92 ? -7.593 -6.773 2.782 1.00 90.69 92 ILE A CA 1
ATOM 745 C C . ILE A 1 92 ? -7.748 -7.799 3.903 1.00 90.69 92 ILE A C 1
ATOM 747 O O . ILE A 1 92 ? -7.059 -7.727 4.921 1.00 90.69 92 ILE A O 1
ATOM 751 N N . LYS A 1 93 ? -8.667 -8.752 3.726 1.00 85.81 93 LYS A N 1
ATOM 752 C CA . LYS A 1 93 ? -9.062 -9.694 4.787 1.00 85.81 93 LYS A CA 1
ATOM 753 C C . LYS A 1 93 ? -8.018 -10.773 5.047 1.00 85.81 93 LYS A C 1
ATOM 755 O O . LYS A 1 93 ? -7.889 -11.252 6.171 1.00 85.81 93 LYS A O 1
ATOM 760 N N . GLN A 1 94 ? -7.296 -11.170 4.003 1.00 72.06 94 GLN A N 1
ATOM 761 C CA . GLN A 1 94 ? -6.309 -12.240 4.056 1.00 72.06 94 GLN A CA 1
ATOM 762 C C . GLN A 1 94 ? -4.962 -11.693 3.594 1.00 72.06 94 GLN A C 1
ATOM 764 O O . GLN A 1 94 ? -4.835 -11.168 2.491 1.00 72.06 94 GLN A O 1
ATOM 769 N N . GLY A 1 95 ? -3.965 -11.779 4.469 1.00 57.38 95 GLY A N 1
ATOM 770 C CA . GLY A 1 95 ? -2.570 -11.537 4.129 1.00 57.38 95 GLY A CA 1
ATOM 771 C C . GLY A 1 95 ? -1.816 -12.853 4.213 1.00 57.38 95 GLY A C 1
ATOM 772 O O . GLY A 1 95 ? -2.106 -13.670 5.084 1.00 57.38 95 GLY A O 1
ATOM 773 N N . LEU A 1 96 ? -0.843 -13.041 3.329 1.00 48.59 96 LEU A N 1
ATOM 774 C CA . LEU A 1 96 ? 0.135 -14.116 3.422 1.00 48.59 96 LEU A CA 1
ATOM 775 C C . LEU A 1 96 ? 0.999 -13.872 4.672 1.00 48.59 96 LEU A C 1
ATOM 777 O O . LEU A 1 96 ? 2.048 -13.233 4.602 1.00 48.59 96 LEU A O 1
ATOM 781 N N . GLU A 1 97 ? 0.532 -14.313 5.842 1.00 46.69 97 GLU A N 1
ATOM 782 C CA . GLU A 1 97 ? 1.268 -14.153 7.107 1.00 46.69 97 GLU A CA 1
ATOM 783 C C . GLU A 1 97 ? 2.656 -14.800 7.040 1.00 46.69 97 GLU A C 1
ATOM 785 O O . GLU A 1 97 ? 3.598 -14.299 7.649 1.00 46.69 97 GLU A O 1
ATOM 790 N N . GLU A 1 98 ? 2.801 -15.838 6.217 1.00 38.09 98 GLU A N 1
ATOM 791 C CA . GLU A 1 98 ? 4.061 -16.543 5.994 1.00 38.09 98 GLU A CA 1
ATOM 792 C C . GLU A 1 98 ? 4.995 -15.855 4.978 1.00 38.09 98 GLU A C 1
ATOM 794 O O . GLU A 1 98 ? 6.191 -16.130 4.989 1.00 38.09 98 GLU A O 1
ATOM 799 N N . SER A 1 99 ? 4.513 -14.924 4.136 1.00 40.69 99 SER A N 1
ATOM 800 C CA . SER A 1 99 ? 5.349 -14.267 3.108 1.00 40.69 99 SER A CA 1
ATOM 801 C C . SER A 1 99 ? 5.840 -12.861 3.480 1.00 40.69 99 SER A C 1
ATOM 803 O O . SER A 1 99 ? 6.530 -12.212 2.694 1.00 40.69 99 SER A O 1
ATOM 805 N N . GLY A 1 100 ? 5.494 -12.353 4.669 1.00 42.38 100 GLY A N 1
ATOM 806 C CA . GLY A 1 100 ? 5.894 -11.010 5.116 1.00 42.38 100 GLY A CA 1
ATOM 807 C C . GLY A 1 100 ? 5.165 -9.851 4.412 1.00 42.38 100 GLY A C 1
ATOM 808 O O . GLY A 1 100 ? 5.420 -8.687 4.729 1.00 42.38 100 GLY A O 1
ATOM 809 N N . LEU A 1 101 ? 4.223 -10.139 3.506 1.00 48.94 101 LEU A N 1
ATOM 810 C CA . LEU A 1 101 ? 3.383 -9.162 2.803 1.00 48.94 101 LEU A CA 1
ATOM 811 C C . LEU A 1 101 ? 2.102 -8.886 3.610 1.00 48.94 101 LEU A C 1
ATOM 813 O O . LEU A 1 101 ? 0.994 -9.252 3.221 1.00 48.94 101 LEU A O 1
ATOM 817 N N . MET A 1 102 ? 2.233 -8.262 4.780 1.00 58.22 102 MET A N 1
ATOM 818 C CA . MET A 1 102 ? 1.065 -7.873 5.578 1.00 58.22 102 MET A CA 1
ATOM 819 C C . MET A 1 102 ? 0.226 -6.828 4.831 1.00 58.22 102 MET A C 1
ATOM 821 O O . MET A 1 102 ? 0.664 -5.692 4.736 1.00 58.22 102 MET A O 1
ATOM 825 N N . GLY A 1 103 ? -0.977 -7.162 4.351 1.00 76.69 103 GLY A N 1
ATOM 826 C CA . GLY A 1 103 ? -1.978 -6.169 3.919 1.00 76.69 103 GLY A CA 1
ATOM 827 C C . GLY A 1 103 ? -1.443 -5.076 2.982 1.00 76.69 103 GLY A C 1
ATOM 828 O O . GLY A 1 103 ? -1.811 -3.910 3.132 1.00 76.69 103 GLY A O 1
ATOM 829 N N . ASN A 1 104 ? -0.523 -5.423 2.076 1.00 87.81 104 ASN A N 1
ATOM 830 C CA . ASN A 1 104 ? 0.130 -4.461 1.193 1.00 87.81 104 ASN A CA 1
ATOM 831 C C . ASN A 1 104 ? -0.883 -3.862 0.217 1.00 87.81 104 ASN A C 1
ATOM 833 O O . ASN A 1 104 ? -1.374 -4.541 -0.679 1.00 87.81 104 ASN A O 1
ATOM 837 N N . ILE A 1 105 ? -1.157 -2.572 0.376 1.00 95.12 105 ILE A N 1
ATOM 838 C CA . ILE A 1 105 ? -1.893 -1.769 -0.606 1.00 95.12 105 ILE A CA 1
ATOM 839 C C . ILE A 1 105 ? -0.920 -1.274 -1.681 1.00 95.12 105 ILE A C 1
ATOM 841 O O . ILE A 1 105 ? -1.269 -1.138 -2.851 1.00 95.12 105 ILE A O 1
ATOM 845 N N . PHE A 1 106 ? 0.312 -0.972 -1.284 1.00 96.94 106 PHE A N 1
ATOM 846 C CA . PHE A 1 106 ? 1.356 -0.527 -2.191 1.00 96.94 106 PHE A CA 1
ATOM 847 C C . PHE A 1 106 ? 2.715 -0.867 -1.611 1.00 96.94 106 PHE A C 1
ATOM 849 O O . PHE A 1 106 ? 2.945 -0.651 -0.421 1.00 96.94 106 PHE A O 1
ATOM 856 N N . TYR A 1 107 ? 3.626 -1.325 -2.456 1.00 95.94 107 TYR A N 1
ATOM 857 C CA . TYR A 1 107 ? 5.033 -1.437 -2.124 1.00 95.94 107 TYR A CA 1
ATOM 858 C C . TYR A 1 107 ? 5.892 -1.102 -3.342 1.00 95.94 107 TYR A C 1
ATOM 860 O O . TYR A 1 107 ? 5.603 -1.558 -4.444 1.00 95.94 107 TYR A O 1
ATOM 868 N N . CYS A 1 108 ? 6.937 -0.306 -3.139 1.00 97.19 108 CYS A N 1
ATOM 869 C CA . CYS A 1 108 ? 7.927 0.030 -4.150 1.00 97.19 108 CYS A CA 1
ATOM 870 C C . CYS A 1 10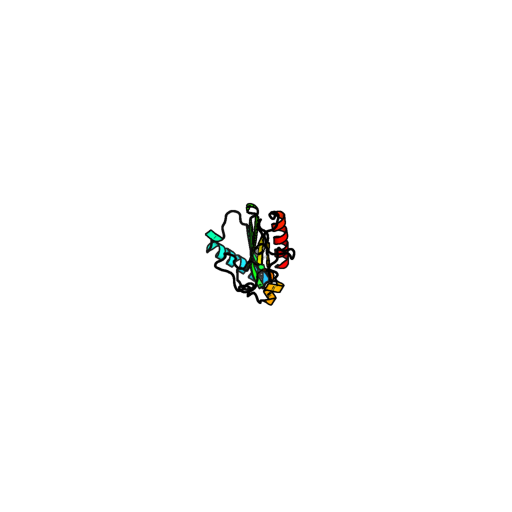8 ? 9.329 -0.107 -3.585 1.00 97.19 108 CYS A C 1
ATOM 872 O O . CYS A 1 108 ? 9.620 0.420 -2.504 1.00 97.19 108 CYS A O 1
ATOM 874 N N . ASP A 1 109 ? 10.185 -0.749 -4.365 1.00 96.62 109 ASP A N 1
ATOM 875 C CA . ASP A 1 109 ? 11.618 -0.795 -4.154 1.00 96.62 109 ASP A CA 1
ATOM 876 C C . ASP A 1 109 ? 12.378 -0.677 -5.480 1.00 96.62 109 ASP A C 1
ATOM 878 O O . ASP A 1 109 ? 11.838 -0.251 -6.502 1.00 96.62 109 ASP A O 1
ATOM 882 N N . ARG A 1 110 ? 13.670 -1.009 -5.471 1.00 96.94 110 ARG A N 1
ATOM 883 C CA . ARG A 1 110 ? 14.479 -1.031 -6.696 1.00 96.94 110 ARG A CA 1
ATOM 884 C C . ARG A 1 110 ? 14.010 -2.060 -7.727 1.00 96.94 110 ARG A C 1
ATOM 886 O O . ARG A 1 110 ? 14.281 -1.855 -8.907 1.00 96.94 110 ARG A O 1
ATOM 893 N N . ASP A 1 111 ? 13.322 -3.109 -7.296 1.00 96.88 111 ASP A N 1
ATOM 894 C CA . ASP A 1 111 ? 12.883 -4.226 -8.127 1.00 96.88 111 ASP A CA 1
ATOM 895 C C . ASP A 1 111 ? 11.472 -3.995 -8.685 1.00 96.88 111 ASP A C 1
ATOM 897 O O . ASP A 1 111 ? 10.943 -4.832 -9.412 1.00 96.88 111 ASP A O 1
ATOM 901 N N . GLY A 1 112 ? 10.877 -2.832 -8.408 1.00 97.31 112 GLY A N 1
ATOM 902 C CA . GLY A 1 112 ? 9.654 -2.353 -9.034 1.00 97.31 112 GLY A CA 1
ATOM 903 C C . GLY A 1 112 ? 8.559 -2.072 -8.016 1.00 97.31 112 GLY A C 1
ATOM 904 O O . GLY A 1 112 ? 8.824 -1.612 -6.907 1.00 97.31 112 GLY A O 1
ATOM 905 N N . VAL A 1 113 ? 7.309 -2.303 -8.419 1.00 97.69 113 VAL A N 1
ATOM 906 C CA . VAL A 1 113 ? 6.116 -1.953 -7.643 1.00 97.69 113 VAL A CA 1
ATOM 907 C C . VAL A 1 113 ? 5.123 -3.099 -7.609 1.00 97.69 113 VAL A C 1
ATOM 909 O O . VAL A 1 113 ? 4.820 -3.674 -8.650 1.00 97.69 113 VAL A O 1
ATOM 912 N N . ASP A 1 114 ? 4.582 -3.371 -6.426 1.00 96.50 114 ASP A N 1
ATOM 913 C CA . ASP A 1 114 ? 3.304 -4.060 -6.261 1.00 96.50 114 ASP A CA 1
ATOM 914 C C . ASP A 1 114 ? 2.270 -3.015 -5.834 1.00 96.50 114 ASP A C 1
ATOM 916 O O . ASP A 1 114 ? 2.270 -2.552 -4.690 1.00 96.50 114 ASP A O 1
ATOM 920 N N . ASN A 1 115 ? 1.414 -2.596 -6.759 1.00 97.62 115 ASN A N 1
ATOM 921 C CA . ASN A 1 115 ? 0.368 -1.614 -6.511 1.00 97.62 115 ASN A CA 1
ATOM 922 C C . ASN A 1 115 ? -0.997 -2.292 -6.593 1.00 97.62 115 ASN A C 1
ATOM 924 O O . ASN A 1 115 ? -1.381 -2.800 -7.641 1.00 97.62 115 ASN A O 1
ATOM 928 N N . LEU A 1 116 ? -1.734 -2.281 -5.482 1.00 96.06 116 LEU A N 1
ATOM 929 C CA . LEU A 1 116 ? -3.083 -2.823 -5.427 1.00 96.06 116 LEU A CA 1
ATOM 930 C C . LEU A 1 116 ? -4.041 -1.956 -6.240 1.00 96.06 116 LEU A C 1
ATOM 932 O O . LEU A 1 116 ? -4.177 -0.756 -5.983 1.00 96.06 116 LEU A O 1
ATOM 936 N N . ILE A 1 117 ? -4.746 -2.583 -7.174 1.00 97.06 117 ILE A N 1
ATOM 937 C CA . ILE A 1 117 ? -5.865 -1.981 -7.893 1.00 97.06 117 ILE A CA 1
ATOM 938 C C . ILE A 1 117 ? -7.093 -2.090 -6.985 1.00 97.06 117 ILE A C 1
ATOM 940 O O . ILE A 1 117 ? -7.645 -3.177 -6.795 1.00 97.06 117 ILE A O 1
ATOM 944 N N . LEU A 1 118 ? -7.510 -0.971 -6.388 1.00 96.12 118 LEU A N 1
ATOM 945 C CA . LEU A 1 118 ? -8.544 -0.960 -5.348 1.00 96.12 118 LEU A CA 1
ATOM 946 C C . LEU A 1 118 ? -9.885 -1.488 -5.867 1.00 96.12 118 LEU A C 1
ATOM 948 O O . LEU A 1 118 ? -10.546 -2.273 -5.200 1.00 96.12 118 LEU A O 1
ATOM 952 N N . GLU A 1 119 ? -10.259 -1.154 -7.099 1.00 96.38 119 GLU A N 1
ATOM 953 C CA . GLU A 1 119 ? -11.503 -1.634 -7.706 1.00 96.38 119 GLU A CA 1
ATOM 954 C C . GLU A 1 119 ? -11.516 -3.162 -7.847 1.00 96.38 119 GLU A C 1
ATOM 956 O O . GLU A 1 119 ? -12.565 -3.793 -7.723 1.00 96.38 119 GLU A O 1
ATOM 961 N N . LYS A 1 120 ? -10.351 -3.777 -8.087 1.00 95.69 120 LYS A N 1
ATOM 962 C CA . LYS A 1 120 ? -10.210 -5.236 -8.154 1.00 95.69 120 LYS A CA 1
ATOM 963 C C . LYS A 1 120 ? -10.294 -5.853 -6.766 1.00 95.69 120 LYS A C 1
ATOM 965 O O . LYS A 1 120 ? -11.021 -6.823 -6.582 1.00 95.69 120 LYS A O 1
ATOM 970 N N . ALA A 1 121 ? -9.632 -5.258 -5.776 1.00 93.12 121 ALA A N 1
ATOM 971 C CA . ALA A 1 121 ? -9.773 -5.681 -4.385 1.00 93.12 121 ALA A CA 1
ATOM 972 C C . ALA A 1 121 ? -11.233 -5.611 -3.904 1.00 93.12 121 ALA A C 1
ATOM 974 O O . ALA A 1 121 ? -11.710 -6.551 -3.267 1.00 93.12 121 ALA A O 1
ATOM 975 N N . ASP A 1 122 ? -11.962 -4.558 -4.289 1.00 94.62 122 ASP A N 1
ATOM 976 C CA . ASP A 1 122 ? -13.388 -4.384 -4.003 1.00 94.62 122 ASP A CA 1
ATOM 977 C C . ASP A 1 122 ? -14.231 -5.491 -4.670 1.00 94.62 122 ASP A 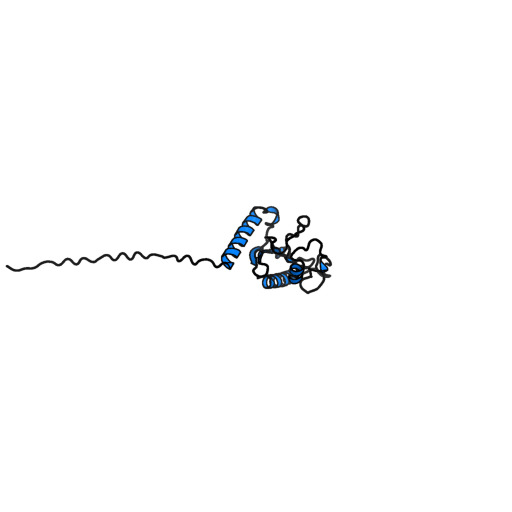C 1
ATOM 979 O O . ASP A 1 122 ? -15.096 -6.086 -4.021 1.00 94.62 122 ASP A O 1
ATOM 983 N N . GLN A 1 123 ? -13.944 -5.838 -5.934 1.00 96.44 123 GLN A N 1
ATOM 984 C CA . GLN A 1 123 ? -14.608 -6.941 -6.653 1.00 96.44 123 GLN A CA 1
ATOM 985 C C . GLN A 1 123 ? -14.442 -8.289 -5.939 1.00 96.44 123 GLN A C 1
ATOM 987 O O . GLN A 1 123 ? -15.403 -9.055 -5.839 1.00 96.44 123 GLN A O 1
ATOM 992 N N . TYR A 1 124 ? -13.255 -8.552 -5.391 1.00 93.81 124 TYR A N 1
ATOM 993 C CA . TYR A 1 124 ? -12.964 -9.754 -4.606 1.00 93.81 124 TYR A CA 1
ATOM 994 C C . TYR A 1 124 ? -13.293 -9.604 -3.112 1.00 93.81 124 TYR A C 1
ATOM 996 O O . TYR A 1 124 ? -12.994 -10.494 -2.321 1.00 93.81 124 TYR A O 1
ATOM 1004 N N . LYS A 1 125 ? -13.912 -8.490 -2.689 1.00 93.00 125 LYS A N 1
ATOM 1005 C CA . LYS A 1 125 ? -14.265 -8.203 -1.285 1.00 93.00 125 LYS A CA 1
ATOM 1006 C C . LYS A 1 125 ? -13.081 -8.357 -0.316 1.00 93.00 125 LYS A C 1
ATOM 1008 O O . LYS A 1 125 ? -13.273 -8.814 0.818 1.00 93.00 125 LYS A O 1
ATOM 1013 N N . GLY A 1 126 ? -11.874 -8.026 -0.774 1.00 90.50 126 GLY A N 1
ATOM 1014 C CA . GLY A 1 126 ? -10.631 -8.150 -0.011 1.00 90.50 126 GLY A CA 1
ATOM 1015 C C . GLY A 1 126 ? -10.085 -9.576 0.148 1.00 90.50 126 GLY A C 1
ATOM 1016 O O . GLY A 1 126 ? -9.130 -9.765 0.903 1.00 90.50 126 GLY A O 1
ATOM 1017 N N . GLU A 1 127 ? -10.671 -10.580 -0.513 1.00 91.56 127 GLU A N 1
ATOM 1018 C CA . GLU A 1 127 ? -10.255 -11.991 -0.465 1.00 91.56 127 GLU A CA 1
ATOM 1019 C C . GLU A 1 127 ? -9.349 -12.302 -1.658 1.00 91.56 127 GLU A C 1
ATOM 1021 O O . GLU A 1 127 ? -9.791 -12.768 -2.702 1.00 91.56 127 GLU A O 1
ATOM 1026 N N . LEU A 1 128 ? -8.068 -11.968 -1.507 1.00 88.81 128 LEU A N 1
ATOM 1027 C CA . LEU A 1 128 ? -7.092 -11.975 -2.602 1.00 88.81 128 LEU A CA 1
ATOM 1028 C C . LEU A 1 128 ? -6.143 -13.176 -2.586 1.00 88.81 128 LEU A C 1
ATOM 1030 O O . LEU A 1 128 ? -5.323 -13.300 -3.484 1.00 88.81 128 LEU A O 1
ATOM 1034 N N . PHE A 1 129 ? -6.236 -14.046 -1.578 1.00 86.69 129 PHE A N 1
ATOM 1035 C CA . PHE A 1 129 ? -5.279 -15.135 -1.361 1.00 86.69 129 PHE A CA 1
ATOM 1036 C C . PHE A 1 129 ? -5.199 -16.112 -2.547 1.00 86.69 129 PHE A C 1
ATOM 1038 O O . PHE A 1 129 ? -4.103 -16.430 -2.995 1.00 86.69 129 PHE A O 1
ATOM 1045 N N . ASP A 1 130 ? -6.350 -16.522 -3.088 1.00 87.69 130 ASP A N 1
ATOM 1046 C CA . ASP A 1 130 ? -6.436 -17.451 -4.227 1.00 87.69 130 ASP A CA 1
ATOM 1047 C C . ASP A 1 130 ? -6.556 -16.738 -5.584 1.00 87.69 130 ASP A C 1
ATOM 1049 O O . ASP A 1 130 ? -6.785 -17.368 -6.619 1.00 87.69 130 ASP A O 1
ATOM 1053 N N . VAL A 1 131 ? -6.449 -15.407 -5.601 1.00 90.25 131 VAL A N 1
ATOM 1054 C CA . VAL A 1 131 ? -6.551 -14.626 -6.833 1.00 90.25 131 VAL A CA 1
ATOM 1055 C C . VAL A 1 131 ? -5.149 -14.507 -7.443 1.00 90.25 131 VAL A C 1
ATOM 1057 O O . VAL A 1 131 ? -4.207 -14.174 -6.730 1.00 90.25 131 VAL A O 1
ATOM 1060 N N . PRO A 1 132 ? -4.961 -14.746 -8.753 1.00 92.62 132 PRO A N 1
ATOM 1061 C CA . PRO A 1 132 ? -3.676 -14.488 -9.402 1.00 92.62 132 PRO A CA 1
ATOM 1062 C C . PRO A 1 132 ? -3.293 -13.002 -9.351 1.00 92.62 132 PRO A C 1
ATOM 1064 O O . PRO A 1 132 ? -4.151 -12.137 -9.557 1.00 92.62 132 PRO A O 1
ATOM 1067 N N . TYR A 1 133 ? -2.015 -12.704 -9.099 1.00 92.44 133 TYR A N 1
ATOM 1068 C CA . TYR A 1 133 ? -1.517 -11.341 -8.871 1.00 92.44 133 TYR A CA 1
ATOM 1069 C C . TYR A 1 133 ? -1.859 -10.368 -10.006 1.00 92.44 133 TYR A C 1
ATOM 1071 O O . TYR A 1 133 ? -2.261 -9.239 -9.740 1.00 92.44 133 TYR A O 1
ATOM 1079 N N . GLU A 1 134 ? -1.779 -10.802 -11.262 1.00 94.50 134 GLU A N 1
ATOM 1080 C CA . GLU A 1 134 ? -2.091 -10.009 -12.457 1.00 94.50 134 GLU A CA 1
ATOM 1081 C C . GLU A 1 134 ? -3.532 -9.477 -12.490 1.00 94.50 134 GLU A C 1
ATOM 1083 O O . GLU A 1 134 ? -3.833 -8.522 -13.203 1.00 94.50 134 GLU A O 1
ATOM 1088 N N . ASN A 1 135 ? -4.437 -10.075 -11.712 1.00 95.94 135 ASN A N 1
ATOM 1089 C CA . ASN A 1 135 ? -5.840 -9.681 -11.693 1.00 95.94 135 ASN A CA 1
ATOM 1090 C C . ASN A 1 135 ? -6.137 -8.536 -10.720 1.00 95.94 135 ASN A C 1
ATOM 1092 O O . ASN A 1 135 ? -7.245 -7.992 -10.760 1.00 95.94 135 ASN A O 1
ATOM 1096 N N . TYR A 1 136 ? -5.199 -8.189 -9.834 1.00 94.88 136 TYR A N 1
ATOM 1097 C CA . TYR A 1 136 ? -5.409 -7.161 -8.812 1.00 94.88 136 TYR A CA 1
ATOM 1098 C C . TYR A 1 136 ? -4.173 -6.320 -8.466 1.00 94.88 136 TYR A C 1
ATOM 1100 O O . TYR A 1 136 ? -4.311 -5.354 -7.716 1.00 94.88 136 TYR A O 1
ATOM 1108 N N . LEU A 1 137 ? -2.995 -6.635 -9.005 1.00 96.19 137 LEU A N 1
ATOM 1109 C CA . LEU A 1 137 ? -1.776 -5.844 -8.866 1.00 96.19 137 LEU A CA 1
ATOM 1110 C C . LEU A 1 137 ? -1.306 -5.313 -10.224 1.00 96.19 137 LEU A C 1
ATOM 1112 O O . LEU A 1 137 ? -1.380 -6.009 -11.234 1.00 96.19 137 LEU A O 1
ATOM 1116 N N . ASP A 1 138 ? -0.740 -4.110 -10.220 1.00 97.62 138 ASP A N 1
ATOM 1117 C CA . ASP A 1 138 ? 0.048 -3.568 -11.329 1.00 97.62 138 ASP A CA 1
ATOM 1118 C C . ASP A 1 138 ? 1.361 -2.934 -10.820 1.00 97.62 138 ASP A C 1
ATOM 1120 O O . ASP A 1 138 ? 1.657 -2.919 -9.621 1.00 97.62 138 ASP A O 1
ATOM 1124 N N . ASN A 1 139 ? 2.170 -2.391 -11.730 1.00 96.69 139 ASN A N 1
ATOM 1125 C CA . ASN A 1 139 ? 3.384 -1.630 -11.396 1.00 96.69 139 ASN A CA 1
ATOM 1126 C C . ASN A 1 139 ? 3.132 -0.151 -11.034 1.00 96.69 139 ASN A C 1
ATOM 1128 O O . ASN A 1 139 ? 4.055 0.670 -11.048 1.00 96.69 139 ASN A O 1
ATOM 1132 N N . GLY A 1 140 ? 1.882 0.217 -10.757 1.00 95.50 140 GLY A N 1
ATOM 1133 C CA . GLY A 1 140 ? 1.417 1.586 -10.582 1.00 95.50 140 GLY A CA 1
ATOM 1134 C C . GLY A 1 140 ? 1.170 2.336 -11.893 1.00 95.50 140 GLY A C 1
ATOM 1135 O O . GLY A 1 140 ? 0.726 3.478 -11.858 1.00 95.50 140 GLY A O 1
ATOM 1136 N N . GLU A 1 141 ? 1.471 1.781 -13.057 1.00 95.62 141 GLU A N 1
ATOM 1137 C CA . GLU A 1 141 ? 1.278 2.452 -14.351 1.00 95.62 141 GLU A CA 1
ATOM 1138 C C . GLU A 1 141 ? 0.458 1.593 -15.323 1.00 95.62 141 GLU A C 1
ATOM 1140 O O . GLU A 1 141 ? 0.465 1.849 -16.525 1.00 95.62 141 GLU A O 1
ATOM 1145 N N . GLY A 1 142 ? -0.260 0.587 -14.808 1.00 94.88 142 GLY A N 1
ATOM 1146 C CA . GLY A 1 142 ? -1.055 -0.356 -15.596 1.00 94.88 142 GLY A CA 1
ATOM 1147 C C . GLY A 1 142 ? -0.262 -1.507 -16.228 1.00 94.88 142 GLY A C 1
ATOM 1148 O O . GLY A 1 142 ? -0.829 -2.259 -17.015 1.00 94.88 142 GLY A O 1
ATOM 1149 N N . GLY A 1 143 ? 1.034 -1.644 -15.926 1.00 95.62 143 GLY A N 1
ATOM 1150 C CA . GLY A 1 143 ? 1.872 -2.762 -16.377 1.00 95.62 143 GLY A CA 1
ATOM 1151 C C . GLY A 1 143 ? 2.018 -3.877 -15.336 1.00 95.62 143 GLY A C 1
ATOM 1152 O O . GLY A 1 143 ? 1.491 -3.787 -14.232 1.00 95.62 143 GLY A O 1
ATOM 1153 N N . GLU A 1 144 ? 2.777 -4.918 -15.679 1.00 96.62 144 GLU A N 1
ATOM 1154 C CA . GLU A 1 144 ? 2.992 -6.086 -14.810 1.00 96.62 144 GLU A CA 1
ATOM 1155 C C . GLU A 1 144 ? 3.641 -5.691 -13.467 1.00 96.62 144 GLU A C 1
ATOM 1157 O O . GLU A 1 144 ? 4.651 -4.982 -13.484 1.00 96.62 144 GLU A O 1
ATOM 1162 N N . PRO A 1 145 ? 3.106 -6.141 -12.314 1.00 96.12 145 PRO A N 1
ATOM 1163 C CA . PRO A 1 145 ? 3.664 -5.853 -10.992 1.00 96.12 145 PRO A CA 1
ATOM 1164 C C . PRO A 1 145 ? 5.023 -6.538 -10.791 1.00 96.12 145 PRO A C 1
ATOM 1166 O O . PRO A 1 145 ? 5.312 -7.559 -11.420 1.00 96.12 145 PRO A O 1
ATOM 1169 N N . ARG A 1 146 ? 5.841 -6.041 -9.852 1.00 94.75 146 ARG A N 1
ATOM 1170 C CA . ARG A 1 146 ? 7.189 -6.592 -9.593 1.00 94.75 146 ARG A CA 1
ATOM 1171 C C . ARG A 1 146 ? 7.178 -8.063 -9.188 1.00 94.75 146 ARG A C 1
ATOM 1173 O O . ARG A 1 146 ? 8.123 -8.774 -9.510 1.00 94.75 146 ARG A O 1
ATOM 1180 N N . THR A 1 147 ? 6.118 -8.518 -8.515 1.00 90.88 147 THR A N 1
ATOM 1181 C CA . THR A 1 147 ? 5.949 -9.929 -8.131 1.00 90.88 147 THR A CA 1
ATOM 1182 C C . THR A 1 147 ? 5.881 -10.853 -9.350 1.00 90.88 147 THR A C 1
ATOM 1184 O O . THR A 1 147 ? 6.238 -12.023 -9.252 1.00 90.88 147 THR A O 1
ATOM 1187 N N . LEU A 1 148 ? 5.464 -10.329 -10.505 1.00 94.00 148 LEU A N 1
ATOM 1188 C CA . LEU A 1 148 ? 5.446 -11.060 -11.771 1.00 94.00 148 LEU A CA 1
ATOM 1189 C C . LEU A 1 148 ? 6.647 -10.718 -12.655 1.00 94.00 148 LEU A C 1
ATOM 1191 O O . LEU A 1 148 ? 7.179 -11.596 -13.333 1.00 94.00 148 LEU A O 1
ATOM 1195 N N . LYS A 1 149 ? 7.088 -9.455 -12.655 1.00 95.12 149 LYS A N 1
ATOM 1196 C CA . LYS A 1 149 ? 8.180 -9.000 -13.512 1.00 95.12 149 LYS A CA 1
ATOM 1197 C C . LYS A 1 149 ? 8.930 -7.800 -12.951 1.00 95.12 149 LYS A C 1
ATOM 1199 O O . LYS A 1 149 ? 8.410 -6.690 -12.863 1.00 95.12 149 LYS A O 1
ATOM 1204 N N . THR A 1 150 ? 10.213 -8.011 -12.690 1.00 94.38 150 THR A N 1
ATOM 1205 C CA . THR A 1 150 ? 11.170 -6.949 -12.372 1.00 94.38 150 THR A CA 1
ATOM 1206 C C . THR A 1 150 ? 11.405 -6.048 -13.597 1.00 94.38 150 THR A C 1
ATOM 1208 O O . THR A 1 150 ? 11.499 -6.550 -14.723 1.00 94.38 150 THR A O 1
ATOM 1211 N N . PRO A 1 151 ? 11.517 -4.718 -13.432 1.00 93.06 151 PRO A N 1
ATOM 1212 C CA . PRO A 1 151 ? 11.794 -3.808 -14.532 1.00 93.06 151 PRO A CA 1
ATOM 1213 C C . PRO A 1 151 ? 13.204 -4.024 -15.100 1.00 93.06 151 PRO A C 1
ATOM 1215 O O . PRO A 1 151 ? 14.142 -4.363 -14.384 1.00 93.06 151 PRO A O 1
ATOM 1218 N N . ASN A 1 152 ? 13.380 -3.727 -16.392 1.00 94.00 152 ASN A N 1
ATOM 1219 C CA . ASN A 1 152 ? 14.679 -3.826 -17.080 1.00 94.00 152 ASN A CA 1
ATOM 1220 C C . ASN A 1 152 ? 15.759 -2.905 -16.487 1.00 94.00 152 ASN A C 1
ATOM 1222 O O . ASN A 1 152 ? 16.949 -3.078 -16.740 1.00 94.00 152 ASN A O 1
ATOM 1226 N N . SER A 1 153 ? 15.350 -1.869 -15.760 1.00 95.44 153 SER A N 1
ATOM 1227 C CA . SER A 1 153 ? 16.242 -0.961 -15.051 1.00 95.44 153 SER A CA 1
ATOM 1228 C C . SER A 1 153 ? 15.698 -0.733 -13.645 1.00 95.44 153 SER A C 1
ATOM 1230 O O . SER A 1 153 ? 14.487 -0.532 -13.510 1.00 95.44 153 SER A O 1
ATOM 1232 N N . PRO A 1 154 ? 16.561 -0.734 -12.613 1.00 96.88 154 PRO A N 1
ATOM 1233 C CA . PRO A 1 154 ? 16.116 -0.539 -11.243 1.00 96.88 154 PRO A CA 1
ATOM 1234 C C . PRO A 1 154 ? 15.345 0.768 -11.066 1.00 96.88 154 PRO A C 1
ATOM 1236 O O . PRO A 1 154 ? 15.737 1.813 -11.595 1.00 96.88 154 PRO A O 1
ATOM 1239 N N . TYR A 1 155 ? 14.269 0.729 -10.286 1.00 97.25 155 TYR A N 1
ATOM 1240 C CA . TYR A 1 155 ? 13.510 1.931 -9.962 1.00 97.25 155 TYR A CA 1
ATOM 1241 C C . TYR A 1 155 ? 14.339 2.878 -9.090 1.00 97.25 155 TYR A C 1
ATOM 1243 O O . TYR A 1 155 ? 15.017 2.472 -8.142 1.00 97.25 155 TYR A O 1
ATOM 1251 N N . SER A 1 156 ? 14.276 4.169 -9.417 1.00 97.50 156 SER A N 1
ATOM 1252 C CA . SER A 1 156 ? 14.915 5.222 -8.632 1.00 97.50 156 SER A CA 1
ATOM 1253 C C . SER A 1 156 ? 14.078 5.593 -7.404 1.00 97.50 156 SER A C 1
ATOM 1255 O O . SER A 1 156 ? 12.870 5.350 -7.346 1.00 97.50 156 SER A O 1
ATOM 1257 N N . ARG A 1 157 ? 14.718 6.266 -6.439 1.00 97.06 157 ARG A N 1
ATOM 1258 C CA . ARG A 1 157 ? 14.038 6.839 -5.264 1.00 97.06 157 ARG A CA 1
ATOM 1259 C C . ARG A 1 157 ? 12.915 7.788 -5.648 1.00 97.06 157 ARG A C 1
ATOM 1261 O O . ARG A 1 157 ? 11.829 7.708 -5.081 1.00 97.06 157 ARG A O 1
ATOM 1268 N N . ASP A 1 158 ? 13.165 8.650 -6.627 1.00 97.94 158 ASP A N 1
ATOM 1269 C CA . ASP A 1 158 ? 12.181 9.632 -7.078 1.00 97.94 158 ASP A CA 1
ATOM 1270 C C . ASP A 1 158 ? 10.980 8.962 -7.740 1.00 97.94 158 ASP A C 1
ATOM 1272 O O . ASP A 1 158 ? 9.844 9.350 -7.467 1.00 97.94 158 ASP A O 1
ATOM 1276 N N . LYS A 1 159 ? 11.211 7.901 -8.526 1.00 97.75 159 LYS A N 1
ATOM 1277 C CA . LYS A 1 159 ? 10.131 7.105 -9.115 1.00 97.75 159 LYS A CA 1
ATOM 1278 C C . LYS A 1 159 ? 9.270 6.476 -8.022 1.00 97.75 159 LYS A C 1
ATOM 1280 O O . LYS A 1 159 ? 8.061 6.696 -8.012 1.00 97.75 159 LYS A O 1
ATOM 1285 N N . CYS A 1 160 ? 9.868 5.766 -7.063 1.00 98.19 160 CYS A N 1
ATOM 1286 C CA . CYS A 1 160 ? 9.093 5.159 -5.980 1.00 98.19 160 CYS A CA 1
ATOM 1287 C C . CYS A 1 160 ? 8.337 6.195 -5.143 1.00 98.19 160 CYS A C 1
ATOM 1289 O O . CYS A 1 160 ? 7.154 6.011 -4.863 1.00 98.19 160 CYS A O 1
ATOM 1291 N N . LYS A 1 161 ? 8.980 7.315 -4.799 1.00 98.19 161 LYS A N 1
ATOM 1292 C CA . LYS A 1 161 ? 8.353 8.422 -4.066 1.00 98.19 161 LYS A CA 1
ATOM 1293 C C . LYS A 1 161 ? 7.161 9.011 -4.820 1.00 98.19 161 LYS A C 1
ATOM 1295 O O . LYS A 1 161 ? 6.131 9.291 -4.208 1.00 98.19 161 LYS A O 1
ATOM 1300 N N . GLN A 1 162 ? 7.280 9.198 -6.134 1.00 98.44 162 GLN A N 1
ATOM 1301 C CA . GLN A 1 162 ? 6.195 9.702 -6.975 1.00 98.44 162 GLN A CA 1
ATOM 1302 C C . GLN A 1 162 ? 4.990 8.755 -6.956 1.00 98.44 162 GLN A C 1
ATOM 1304 O O . GLN A 1 162 ? 3.870 9.196 -6.695 1.00 98.44 162 GLN A O 1
ATOM 1309 N N . LEU A 1 163 ? 5.214 7.461 -7.204 1.00 98.38 163 LEU A N 1
ATOM 1310 C CA . LEU A 1 163 ? 4.146 6.457 -7.235 1.00 98.38 163 LEU A CA 1
ATOM 1311 C C . LEU A 1 163 ? 3.499 6.293 -5.848 1.00 98.38 163 LEU A C 1
ATOM 1313 O O . LEU A 1 163 ? 2.274 6.248 -5.745 1.00 98.38 163 LEU A O 1
ATOM 1317 N N . PHE A 1 164 ? 4.307 6.312 -4.784 1.00 98.31 164 PHE A N 1
ATOM 1318 C CA . PHE A 1 164 ? 3.850 6.285 -3.394 1.00 98.31 164 PHE A 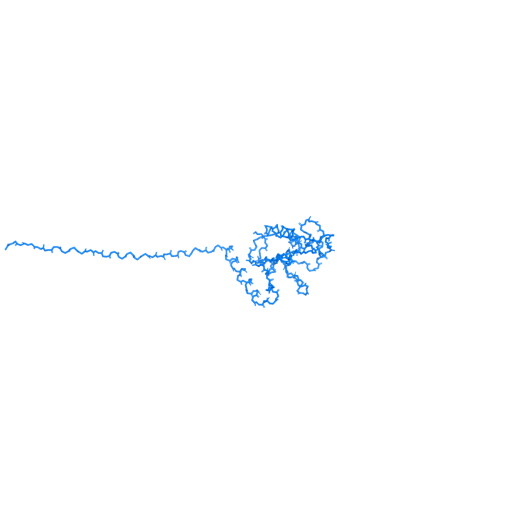CA 1
ATOM 1319 C C . PHE A 1 164 ? 2.940 7.471 -3.059 1.00 98.31 164 PHE A C 1
ATOM 1321 O O . PHE A 1 164 ? 1.850 7.284 -2.522 1.00 98.31 164 PHE A O 1
ATOM 1328 N N . ASN A 1 165 ? 3.347 8.693 -3.414 1.00 98.19 165 ASN A N 1
ATOM 1329 C CA . ASN A 1 165 ? 2.534 9.889 -3.184 1.00 98.19 165 ASN A CA 1
ATOM 1330 C C . ASN A 1 165 ? 1.220 9.843 -3.966 1.00 98.19 165 ASN A C 1
ATOM 1332 O O . ASN A 1 165 ? 0.184 10.248 -3.442 1.00 98.19 165 ASN A O 1
ATOM 1336 N N . ARG A 1 166 ? 1.240 9.322 -5.197 1.00 98.31 166 ARG A N 1
ATOM 1337 C CA . ARG A 1 166 ? 0.016 9.148 -5.983 1.00 98.31 166 ARG A CA 1
ATOM 1338 C C . ARG A 1 166 ? -0.943 8.167 -5.305 1.00 98.31 166 ARG A C 1
ATOM 1340 O O . ARG A 1 166 ? -2.117 8.497 -5.173 1.00 98.31 166 ARG A O 1
ATOM 1347 N N . LYS A 1 167 ? -0.453 7.023 -4.807 1.00 98.12 167 LYS A N 1
ATOM 1348 C CA . LYS A 1 167 ? -1.295 6.090 -4.043 1.00 98.12 167 LYS A CA 1
ATOM 1349 C C . LYS A 1 167 ? -1.798 6.714 -2.739 1.00 98.12 167 LYS A C 1
ATOM 1351 O O . LYS A 1 167 ? -2.953 6.509 -2.394 1.00 98.12 167 LYS A O 1
ATOM 1356 N N . LEU A 1 168 ? -0.986 7.503 -2.027 1.00 97.56 168 LEU A N 1
ATOM 1357 C CA . LEU A 1 168 ? -1.447 8.218 -0.828 1.00 97.56 168 LEU A CA 1
ATOM 1358 C C . LEU A 1 168 ? -2.640 9.133 -1.121 1.00 97.56 168 LEU A C 1
ATOM 1360 O O . LEU A 1 168 ? -3.583 9.139 -0.338 1.00 97.56 168 LEU A O 1
ATOM 1364 N N . VAL A 1 169 ? -2.609 9.874 -2.232 1.00 97.81 169 VAL A N 1
ATOM 1365 C CA . VAL A 1 169 ? -3.731 10.729 -2.654 1.00 97.81 169 VAL A CA 1
ATOM 1366 C C . VAL A 1 169 ? -4.969 9.898 -2.987 1.00 97.81 169 VAL A C 1
ATOM 1368 O O . VAL A 1 169 ? -6.070 10.287 -2.625 1.00 97.81 169 VAL A O 1
ATOM 1371 N N . GLU A 1 170 ? -4.798 8.748 -3.639 1.00 97.25 170 GLU A N 1
ATOM 1372 C CA . GLU A 1 170 ? -5.899 7.838 -3.985 1.00 97.25 170 GLU A CA 1
ATOM 1373 C C . GLU A 1 170 ? -6.647 7.308 -2.748 1.00 97.25 170 GLU A C 1
ATOM 1375 O O . GLU A 1 170 ? -7.859 7.109 -2.804 1.00 97.25 170 GLU A O 1
ATOM 1380 N N . ILE A 1 171 ? -5.944 7.084 -1.630 1.00 96.12 171 ILE A N 1
ATOM 1381 C CA . ILE A 1 171 ? -6.520 6.452 -0.430 1.00 96.12 171 ILE A CA 1
ATOM 1382 C C . ILE A 1 171 ? -6.911 7.426 0.690 1.00 96.12 171 ILE A C 1
ATOM 1384 O O . ILE A 1 171 ? -7.458 6.979 1.701 1.00 96.12 171 ILE A O 1
ATOM 1388 N N . GLN A 1 172 ? -6.593 8.716 0.593 1.00 89.38 172 GLN A N 1
ATOM 1389 C CA . GLN A 1 172 ? -6.929 9.711 1.625 1.00 89.38 172 GLN A CA 1
ATOM 1390 C C . GLN A 1 172 ? -8.362 10.223 1.476 1.00 89.38 172 GLN A C 1
ATOM 1392 O O . GLN A 1 172 ? -9.078 10.229 2.511 1.00 89.38 172 GLN A O 1
#

Foldseek 3Di:
DDDDDDDDDDDDDPPPPPPPPPPPPDDDPQRVQFVVQQVVVVVVCVVPVVPPPDPQKDWGWGQFPQQRAIKIWIDHLPQLKTWIARPVCQQQVDDPPVPPRHRTCWIDGQQAIWHFPSVQSVVVSNDCPPPDSLSTTARLPNHHGSVVHGDPGTDHSVRSVVSNVVVVVVRD

pLDDT: mean 83.14, std 19.04, range [37.75, 98.44]

Sequence (172 aa):
MSNKTVSIFLIPAIIIIGLLIVSQIPLTQAQRLNKGCQTFGKDLIKRHKDLLQKDNNRQNFFYSKRLDTCVMAKSSELNNEWGIYDIKRNYIKQGLEESGLMGNIFYCDRDGVDNLILEKADQYKGELFDVPYENYLDNGEGGEPRTLKTPNSPYSRDKCKQLFNRKLVEIQ

Secondary structure (DSSP, 8-state):
----PPP-----------------PPPPHHHHHHHHHHHHHHHHHHHTHHHH--TT-EEEEEEETTTTEEEEEEEETTTTEEEEEESS-SSS---BTTTTB-SEEEEEETTEEEEE-HHHHHHTTT--TTS-GGGTEE-SSSS--TTT---SSPPPHHHHHHHHHHHHHHH-

Radius of gyration: 28.03 Å; chains: 1; bounding box: 44×89×84 Å